Protein AF-A0A845Y809-F1 (afdb_monomer_lite)

Sequence (71 aa):
MNIQQIPQTDSIPELAEFWDTHDLTDFEQQLEEVTEPVFERETVVQIYLQPQEMEVVKNVAKSQGIDYVDL

Secondary structure (DSSP, 8-state):
-----------HHHHHHHHTTS-GGGGGGG-----S-S--TT--------HHHHHHHHHHHHHTT--GGG-

Structure (mmCIF, N/CA/C/O backbone):
data_AF-A0A845Y809-F1
#
_entry.id   AF-A0A845Y809-F1
#
loop_
_atom_site.group_PDB
_atom_site.id
_atom_site.type_symbol
_atom_site.label_atom_id
_atom_site.label_alt_id
_atom_site.label_comp_id
_atom_site.label_asym_id
_atom_site.label_entity_id
_atom_site.label_seq_id
_atom_site.pdbx_PDB_ins_code
_atom_site.Cartn_x
_atom_site.Cartn_y
_atom_site.Cartn_z
_atom_site.occupancy
_atom_site.B_iso_or_equiv
_atom_site.auth_seq_id
_atom_site.auth_comp_id
_atom_site.auth_asym_id
_atom_site.auth_atom_id
_atom_site.pdbx_PDB_model_num
ATOM 1 N N . MET A 1 1 ? 23.560 1.480 -22.863 1.00 33.31 1 MET A N 1
ATOM 2 C CA . MET A 1 1 ? 22.237 1.106 -22.330 1.00 33.31 1 MET A CA 1
ATOM 3 C C . MET A 1 1 ? 22.389 1.084 -20.824 1.00 33.31 1 MET A C 1
ATOM 5 O O . MET A 1 1 ? 23.189 0.293 -20.342 1.00 33.31 1 MET A O 1
ATOM 9 N N . ASN A 1 2 ? 21.765 2.024 -20.114 1.00 47.47 2 ASN A N 1
ATOM 10 C CA . ASN A 1 2 ? 21.810 2.034 -18.654 1.00 47.47 2 ASN A CA 1
ATOM 11 C C . ASN A 1 2 ? 20.761 1.042 -18.172 1.00 47.47 2 ASN A C 1
ATOM 13 O O . ASN A 1 2 ? 19.574 1.257 -18.384 1.00 47.47 2 ASN A O 1
ATOM 17 N N . ILE A 1 3 ? 21.222 -0.064 -17.602 1.00 55.41 3 ILE A N 1
ATOM 18 C CA . ILE A 1 3 ? 20.363 -1.056 -16.969 1.00 55.41 3 ILE A CA 1
ATOM 19 C C . ILE A 1 3 ? 19.897 -0.40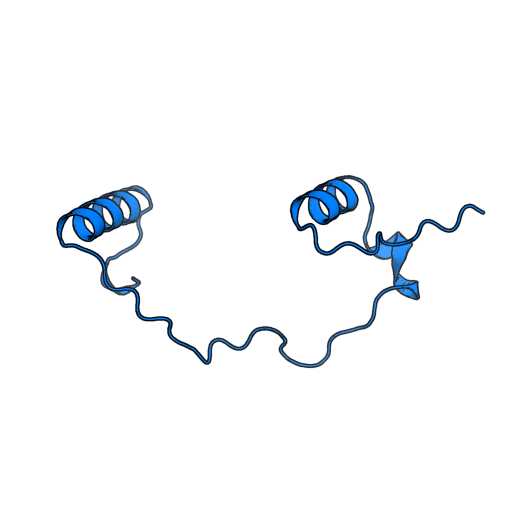4 -15.665 1.00 55.41 3 ILE A C 1
ATOM 21 O O . ILE A 1 3 ? 20.693 -0.261 -14.739 1.00 55.41 3 ILE A O 1
ATOM 25 N N . GLN A 1 4 ? 18.661 0.092 -15.631 1.00 77.50 4 GLN A N 1
ATOM 26 C CA . GLN A 1 4 ? 18.052 0.563 -14.390 1.00 77.50 4 GLN A CA 1
ATOM 27 C C . GLN A 1 4 ? 17.657 -0.673 -13.573 1.00 77.50 4 GLN A C 1
ATOM 29 O O . GLN A 1 4 ? 17.057 -1.603 -14.109 1.00 77.50 4 GLN A O 1
ATOM 34 N N . GLN A 1 5 ? 18.062 -0.731 -12.306 1.00 88.12 5 GLN A N 1
ATOM 35 C CA . GLN A 1 5 ? 17.774 -1.857 -11.415 1.00 88.12 5 GLN A CA 1
ATOM 36 C C . GLN A 1 5 ? 16.736 -1.455 -10.378 1.00 88.12 5 GLN A C 1
ATOM 38 O O . GLN A 1 5 ? 16.752 -0.315 -9.913 1.00 88.12 5 GLN A O 1
ATOM 43 N N . ILE A 1 6 ? 15.878 -2.400 -9.995 1.00 90.62 6 ILE A N 1
ATOM 44 C CA . ILE A 1 6 ? 14.969 -2.200 -8.864 1.00 90.62 6 ILE A CA 1
ATOM 45 C C . ILE A 1 6 ? 15.821 -2.065 -7.585 1.00 90.62 6 ILE A C 1
ATOM 47 O O . ILE A 1 6 ? 16.662 -2.940 -7.324 1.00 90.62 6 ILE A O 1
ATOM 51 N N . PRO A 1 7 ? 15.645 -0.993 -6.789 1.00 91.50 7 PRO A N 1
ATOM 52 C CA . PRO A 1 7 ? 16.421 -0.779 -5.573 1.00 91.50 7 PRO A CA 1
ATOM 53 C C . PRO A 1 7 ? 16.212 -1.920 -4.570 1.00 91.50 7 PRO A C 1
ATOM 55 O O . PRO A 1 7 ? 15.093 -2.348 -4.301 1.00 91.50 7 PRO A O 1
ATOM 58 N N . GLN A 1 8 ? 17.314 -2.417 -4.009 1.00 91.94 8 GLN A N 1
ATOM 59 C CA . GLN A 1 8 ? 17.306 -3.455 -2.978 1.00 91.94 8 GLN A CA 1
ATOM 60 C C . GLN A 1 8 ? 17.182 -2.789 -1.602 1.00 91.94 8 GLN A C 1
ATOM 62 O O . GLN A 1 8 ? 18.188 -2.467 -0.970 1.00 91.94 8 GLN A O 1
ATOM 67 N N . THR A 1 9 ? 15.947 -2.542 -1.172 1.00 91.38 9 THR A N 1
ATOM 68 C CA . THR A 1 9 ? 15.606 -1.851 0.080 1.00 91.38 9 THR A CA 1
ATOM 69 C C . THR A 1 9 ? 14.352 -2.468 0.699 1.00 91.38 9 THR A C 1
ATOM 71 O O . THR A 1 9 ? 13.507 -3.017 -0.008 1.00 91.38 9 THR A O 1
ATOM 74 N N . ASP A 1 10 ? 14.225 -2.384 2.020 1.00 90.94 10 ASP A N 1
ATOM 75 C CA . ASP A 1 10 ? 13.017 -2.735 2.778 1.00 90.94 10 ASP A CA 1
ATOM 76 C C . ASP A 1 10 ? 12.156 -1.501 3.117 1.00 90.94 10 ASP A C 1
ATOM 78 O O . ASP A 1 10 ? 11.094 -1.609 3.737 1.00 90.94 10 ASP A O 1
ATOM 82 N N . SER A 1 11 ? 12.591 -0.315 2.686 1.00 95.06 11 SER A N 1
ATOM 83 C CA . SER A 1 11 ? 11.891 0.947 2.897 1.00 95.06 11 SER A CA 1
ATOM 84 C C . SER A 1 11 ? 10.700 1.092 1.946 1.00 95.06 11 SER A C 1
ATOM 86 O O . SER A 1 11 ? 10.850 1.392 0.762 1.00 95.06 11 SER A O 1
ATOM 88 N N . ILE A 1 12 ? 9.484 0.943 2.483 1.00 93.62 12 ILE A N 1
ATOM 89 C CA . ILE A 1 12 ? 8.239 1.153 1.724 1.00 93.62 12 ILE A CA 1
ATOM 90 C C . ILE A 1 12 ? 8.150 2.558 1.092 1.00 93.62 12 ILE A C 1
ATOM 92 O O . ILE A 1 12 ? 7.777 2.634 -0.079 1.00 93.62 12 ILE A O 1
ATOM 96 N N . PRO A 1 13 ? 8.499 3.666 1.783 1.00 95.81 13 PRO A N 1
ATOM 97 C CA . PRO A 1 13 ? 8.467 4.996 1.170 1.00 95.81 13 PRO A CA 1
ATOM 98 C C . PRO A 1 13 ? 9.402 5.134 -0.037 1.00 95.81 13 PRO A C 1
ATOM 100 O O . PRO A 1 13 ? 9.022 5.722 -1.042 1.00 95.81 13 PRO A O 1
ATOM 103 N N . GLU A 1 14 ? 10.600 4.554 0.042 1.00 93.50 14 GLU A N 1
ATOM 104 C CA . GLU A 1 14 ? 11.592 4.613 -1.038 1.00 93.50 14 GLU A CA 1
ATOM 105 C C . GLU A 1 14 ? 11.116 3.847 -2.280 1.00 93.50 14 GLU A C 1
ATOM 107 O O . GLU A 1 14 ? 11.233 4.335 -3.403 1.00 93.50 14 GLU A O 1
ATOM 112 N N . LEU A 1 15 ? 10.515 2.670 -2.079 1.00 93.81 15 LEU A N 1
ATOM 113 C CA . LEU A 1 15 ? 9.911 1.898 -3.165 1.00 93.81 15 LEU A CA 1
ATOM 114 C C . LEU A 1 15 ? 8.722 2.634 -3.799 1.00 93.81 15 LEU A C 1
ATOM 116 O O . LEU A 1 1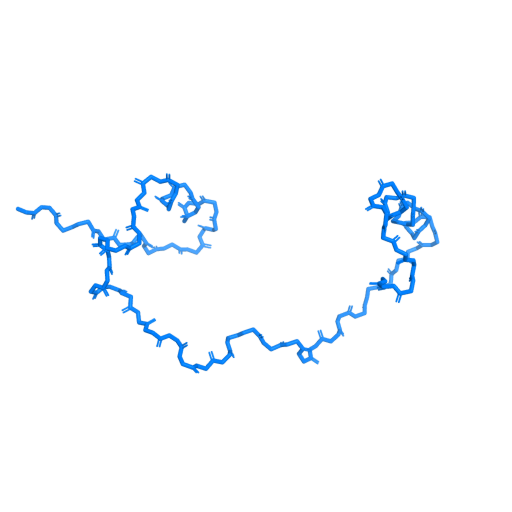5 ? 8.555 2.570 -5.013 1.00 93.81 15 LEU A O 1
ATOM 120 N N . ALA A 1 16 ? 7.913 3.342 -3.007 1.00 94.25 16 ALA A N 1
ATOM 121 C CA . ALA A 1 16 ? 6.799 4.133 -3.528 1.00 94.25 16 ALA A CA 1
ATOM 122 C C . ALA A 1 16 ? 7.290 5.279 -4.430 1.00 94.25 16 ALA A C 1
ATOM 124 O O . ALA A 1 16 ? 6.851 5.382 -5.572 1.00 94.25 16 ALA A O 1
ATOM 125 N N . GLU A 1 17 ? 8.260 6.073 -3.962 1.00 95.00 17 GLU A N 1
ATOM 126 C CA . GLU A 1 17 ? 8.852 7.167 -4.750 1.00 95.00 17 GLU A CA 1
ATOM 127 C C . GLU A 1 17 ? 9.493 6.667 -6.056 1.00 95.00 17 GLU A C 1
ATOM 129 O O . GLU A 1 17 ? 9.421 7.329 -7.096 1.00 95.00 17 GLU A O 1
ATOM 134 N N . PHE A 1 18 ? 10.102 5.479 -6.022 1.00 93.75 18 PHE A N 1
ATOM 135 C CA . PHE A 1 18 ? 10.637 4.833 -7.215 1.00 93.75 18 PHE A CA 1
ATOM 136 C C . PHE A 1 18 ? 9.526 4.536 -8.234 1.00 93.75 18 PHE A C 1
ATOM 138 O O . PHE A 1 18 ? 9.607 4.990 -9.377 1.00 93.75 18 PHE A O 1
ATOM 145 N N . TRP A 1 19 ? 8.459 3.846 -7.826 1.00 93.81 19 TRP A N 1
ATOM 146 C CA . TRP A 1 19 ? 7.363 3.463 -8.728 1.00 93.81 19 TRP A CA 1
ATOM 147 C C . TRP A 1 19 ? 6.472 4.628 -9.175 1.00 93.81 19 TRP A C 1
ATOM 149 O O . TRP A 1 19 ? 5.831 4.529 -10.217 1.00 93.81 19 TRP A O 1
ATOM 159 N N . ASP A 1 20 ? 6.485 5.762 -8.473 1.00 95.44 20 ASP A N 1
ATOM 160 C CA . ASP A 1 20 ? 5.800 6.983 -8.923 1.00 95.44 20 ASP A CA 1
ATOM 161 C C . ASP A 1 20 ? 6.382 7.550 -10.230 1.00 95.44 20 ASP A C 1
ATOM 163 O O . ASP A 1 20 ? 5.720 8.312 -10.940 1.00 95.44 20 ASP A O 1
ATOM 167 N N . THR A 1 21 ? 7.633 7.207 -10.552 1.00 91.62 21 THR A N 1
ATOM 168 C CA . THR A 1 21 ? 8.366 7.765 -11.701 1.00 91.62 21 THR A CA 1
ATOM 169 C C . THR A 1 21 ? 8.823 6.726 -12.722 1.00 91.62 21 THR A C 1
ATOM 171 O O . THR A 1 21 ? 9.291 7.111 -13.795 1.00 91.62 21 THR A O 1
ATOM 174 N N . HIS A 1 22 ? 8.668 5.436 -12.423 1.00 92.81 22 HIS A N 1
ATOM 175 C CA . HIS A 1 22 ? 9.155 4.329 -13.242 1.00 92.81 22 HIS A CA 1
ATOM 176 C C . HIS A 1 22 ? 8.005 3.407 -13.647 1.00 92.81 22 HIS A C 1
ATOM 178 O O . HIS A 1 22 ? 7.167 3.049 -12.821 1.00 92.81 22 HIS A O 1
ATOM 184 N N . ASP A 1 23 ? 7.969 3.006 -14.919 1.00 90.31 23 ASP A N 1
ATOM 185 C CA . ASP A 1 23 ? 6.958 2.073 -15.410 1.00 90.31 23 ASP A CA 1
ATOM 186 C C . ASP A 1 23 ? 7.351 0.631 -15.071 1.00 90.31 23 ASP A C 1
ATOM 188 O O . ASP A 1 23 ? 8.512 0.242 -15.191 1.00 90.31 23 ASP A O 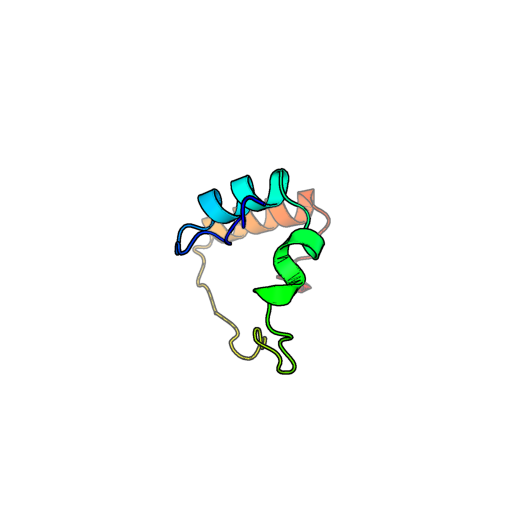1
ATOM 192 N N . LEU A 1 24 ? 6.379 -0.185 -14.661 1.00 89.69 24 LEU A N 1
ATOM 193 C CA . LEU A 1 24 ? 6.606 -1.587 -14.306 1.00 89.69 24 LEU A CA 1
ATOM 194 C C . LEU A 1 24 ? 7.171 -2.405 -15.481 1.00 89.69 24 LEU A C 1
ATOM 196 O O . LEU A 1 24 ? 7.992 -3.302 -15.271 1.00 89.69 24 LEU A O 1
ATOM 200 N N . THR A 1 25 ? 6.761 -2.087 -16.713 1.00 89.12 25 THR A N 1
ATOM 201 C CA . THR A 1 25 ? 7.160 -2.819 -17.926 1.00 89.12 25 THR A CA 1
ATOM 202 C C . THR A 1 25 ? 8.644 -2.655 -18.262 1.00 89.12 25 THR A C 1
ATOM 204 O O . THR A 1 25 ? 9.244 -3.540 -18.873 1.00 89.12 25 THR A O 1
ATOM 207 N N . ASP A 1 26 ? 9.290 -1.590 -17.776 1.00 90.38 26 ASP A N 1
ATOM 208 C CA . ASP A 1 26 ? 10.731 -1.376 -17.953 1.00 90.38 26 ASP A CA 1
ATOM 209 C C . ASP A 1 26 ? 11.583 -2.388 -17.157 1.00 90.38 26 ASP A C 1
ATOM 211 O O . ASP A 1 26 ? 12.779 -2.554 -17.424 1.00 90.38 26 ASP A O 1
ATOM 215 N N . PHE A 1 27 ? 10.975 -3.098 -16.198 1.00 91.62 27 PHE A N 1
ATOM 216 C CA . PHE A 1 27 ? 11.658 -4.007 -15.275 1.00 91.62 27 PHE A CA 1
ATOM 217 C C . PHE A 1 27 ? 11.191 -5.462 -15.387 1.00 91.62 27 PHE A C 1
ATOM 219 O O . PHE A 1 27 ? 11.555 -6.262 -14.532 1.00 91.62 27 PHE A O 1
ATOM 226 N N . GLU A 1 28 ? 10.464 -5.850 -16.443 1.00 88.38 28 GLU A N 1
ATOM 227 C CA . GLU A 1 28 ? 9.922 -7.215 -16.620 1.00 88.38 28 GLU A CA 1
ATOM 228 C C . GLU A 1 28 ? 10.953 -8.331 -16.386 1.00 88.38 28 GLU A C 1
ATOM 230 O O . GLU A 1 28 ? 10.646 -9.352 -15.785 1.00 88.3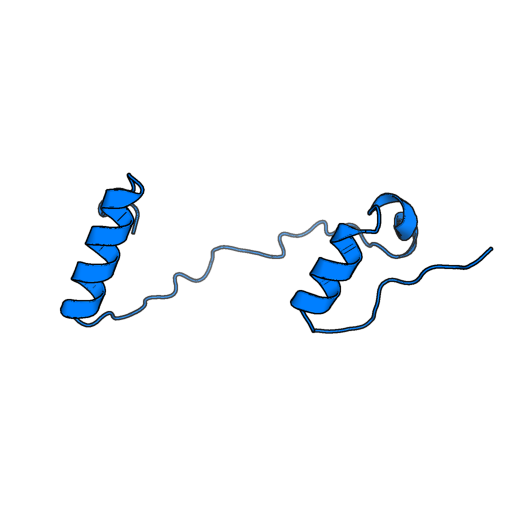8 28 GLU A O 1
ATOM 235 N N . GLN A 1 29 ? 12.206 -8.127 -16.803 1.00 90.75 29 GLN A N 1
ATOM 236 C CA . GLN A 1 29 ? 13.288 -9.113 -16.645 1.00 90.75 29 GLN A CA 1
ATOM 237 C C . GLN A 1 29 ? 13.774 -9.288 -15.195 1.00 90.75 29 GLN A C 1
ATOM 239 O O . GLN A 1 29 ? 14.554 -10.197 -14.916 1.00 90.75 29 GLN A O 1
ATOM 244 N N . GLN A 1 30 ? 13.377 -8.384 -14.299 1.00 91.06 30 GLN A N 1
ATOM 245 C CA . GLN A 1 30 ? 13.714 -8.375 -12.873 1.00 91.06 30 GLN A CA 1
ATOM 246 C C . GLN A 1 30 ? 12.515 -8.766 -11.996 1.00 91.06 30 GLN A C 1
ATOM 248 O O . GLN A 1 30 ? 12.664 -8.835 -10.777 1.00 91.06 30 GLN A O 1
ATOM 253 N N . LEU A 1 31 ? 11.343 -9.003 -12.593 1.00 88.88 31 LEU A N 1
ATOM 254 C CA . LEU A 1 31 ? 10.121 -9.393 -11.898 1.00 88.88 31 LEU A CA 1
ATOM 255 C C . LEU A 1 31 ? 9.890 -10.900 -12.042 1.00 88.88 31 LEU A C 1
ATOM 257 O O . LEU A 1 31 ? 10.174 -11.495 -13.079 1.00 88.88 31 LEU A O 1
ATOM 261 N N . GLU A 1 32 ? 9.340 -11.506 -10.995 1.00 88.50 32 GLU A N 1
ATOM 262 C CA . GLU A 1 32 ? 8.893 -12.897 -10.997 1.00 88.50 32 GLU A CA 1
ATOM 263 C C . GLU A 1 32 ? 7.373 -12.929 -10.819 1.00 88.50 3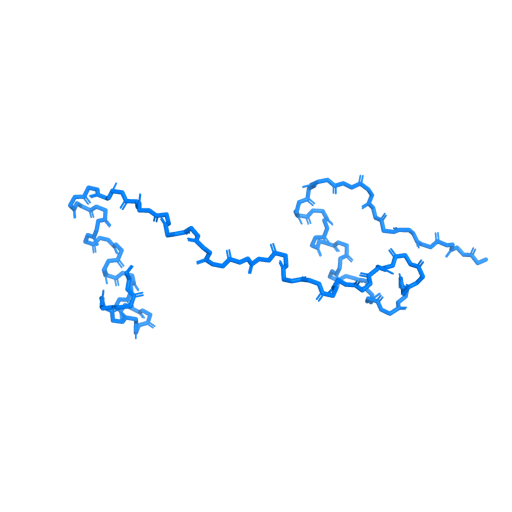2 GLU A C 1
ATOM 265 O O . GLU A 1 32 ? 6.824 -12.234 -9.960 1.00 88.50 32 GLU A O 1
ATOM 270 N N . GLU A 1 33 ? 6.682 -13.707 -11.654 1.00 84.94 33 GLU A N 1
ATOM 271 C CA . GLU A 1 33 ? 5.240 -13.900 -11.519 1.00 84.94 33 GLU A CA 1
ATOM 272 C C . GLU A 1 33 ? 4.951 -14.698 -10.250 1.00 84.94 33 GLU A C 1
ATOM 274 O O . GLU A 1 33 ? 5.414 -15.826 -10.083 1.00 84.94 33 GLU A O 1
ATOM 279 N N . VAL A 1 34 ? 4.146 -14.121 -9.361 1.00 87.56 34 VAL A N 1
ATOM 280 C CA . VAL A 1 34 ? 3.751 -14.796 -8.131 1.00 87.56 34 VAL A CA 1
ATOM 281 C C . VAL A 1 34 ? 2.453 -15.562 -8.374 1.00 87.56 34 VAL A C 1
ATOM 283 O O . VAL A 1 34 ? 1.375 -14.977 -8.457 1.00 87.56 34 VAL A O 1
ATOM 286 N N . THR A 1 35 ? 2.565 -16.885 -8.509 1.00 87.25 35 THR A N 1
ATOM 287 C CA . THR A 1 35 ? 1.435 -17.780 -8.821 1.00 87.25 35 THR A CA 1
ATOM 288 C C . THR A 1 35 ? 0.616 -18.190 -7.599 1.00 87.25 35 THR A C 1
ATOM 290 O O . THR A 1 35 ? -0.496 -18.696 -7.739 1.00 87.25 35 THR A O 1
ATOM 293 N N . GLU A 1 36 ? 1.169 -18.008 -6.401 1.00 86.75 36 GLU A N 1
ATOM 294 C CA . GLU A 1 36 ? 0.541 -18.374 -5.132 1.00 86.75 36 GLU A CA 1
ATOM 295 C C . GLU A 1 36 ? 0.009 -17.129 -4.404 1.00 86.75 36 GLU A C 1
ATOM 297 O O . GLU A 1 36 ? 0.583 -16.043 -4.513 1.00 86.75 36 GLU A O 1
ATOM 302 N N . PRO A 1 37 ? -1.094 -17.243 -3.650 1.00 79.75 37 PRO A N 1
ATOM 303 C CA . PRO A 1 37 ? -1.585 -16.136 -2.842 1.00 79.75 37 PRO A CA 1
ATOM 304 C C . PRO A 1 37 ? -0.567 -15.774 -1.747 1.00 79.75 37 PRO A C 1
ATOM 306 O O . PRO A 1 37 ? -0.369 -16.512 -0.793 1.00 79.75 37 PRO A O 1
ATOM 309 N N . VAL A 1 38 ? 0.061 -14.600 -1.861 1.00 76.81 38 VAL A N 1
ATOM 310 C CA . VAL A 1 38 ? 1.012 -14.092 -0.845 1.00 76.81 38 VAL A CA 1
ATOM 311 C C . VAL A 1 38 ? 0.291 -13.563 0.397 1.00 76.81 38 VAL A C 1
ATOM 313 O O . VAL A 1 38 ? 0.827 -13.589 1.502 1.00 76.81 38 VAL A O 1
ATOM 316 N N . PHE A 1 39 ? -0.935 -13.067 0.219 1.00 73.50 39 PHE A N 1
ATOM 317 C CA . PHE A 1 39 ? -1.750 -12.496 1.285 1.00 73.50 39 PHE A CA 1
ATOM 318 C C . PHE A 1 39 ? -3.007 -13.331 1.483 1.00 73.50 39 PHE A C 1
ATOM 320 O O . PHE A 1 39 ? -4.027 -13.119 0.825 1.00 73.50 39 PHE A O 1
ATOM 327 N N . GLU A 1 40 ? -2.948 -14.262 2.424 1.00 73.62 40 GLU A N 1
ATOM 328 C CA . GLU A 1 40 ? -4.121 -15.007 2.855 1.00 73.62 40 GLU A CA 1
ATOM 329 C C . GLU A 1 40 ? -4.732 -14.333 4.090 1.00 73.62 40 GLU A C 1
ATOM 331 O O . GLU A 1 40 ? -4.055 -14.037 5.077 1.00 73.62 40 GLU A O 1
ATOM 336 N N . ARG A 1 41 ? -6.043 -14.068 4.054 1.00 67.62 41 ARG A N 1
ATOM 337 C CA . ARG A 1 41 ? -6.797 -13.504 5.191 1.00 67.62 41 ARG A CA 1
ATOM 338 C C . ARG A 1 41 ? -7.089 -14.564 6.262 1.00 67.62 41 ARG A C 1
ATOM 340 O O . ARG A 1 41 ? -8.201 -14.632 6.775 1.00 67.62 41 ARG A O 1
ATOM 347 N N . GLU A 1 42 ? -6.125 -15.417 6.586 1.00 65.56 42 GLU A N 1
ATOM 348 C CA . GLU A 1 42 ? -6.345 -16.504 7.548 1.00 65.56 42 GLU A CA 1
ATOM 349 C C . GLU A 1 42 ? -6.358 -16.011 8.998 1.00 65.56 42 GLU A C 1
ATOM 351 O O . GLU A 1 42 ? -7.018 -16.598 9.854 1.00 65.56 42 GLU A O 1
ATOM 356 N N . THR A 1 43 ? -5.666 -14.905 9.288 1.00 69.25 43 THR A N 1
ATOM 357 C CA . THR A 1 43 ? -5.548 -14.398 10.659 1.00 69.25 43 THR A CA 1
ATOM 358 C C . THR A 1 43 ? -6.466 -13.204 10.881 1.00 69.25 43 THR A C 1
ATOM 360 O O . THR A 1 43 ? -6.173 -12.081 10.470 1.00 69.25 43 THR A O 1
ATOM 363 N N . VAL A 1 44 ? -7.570 -13.432 11.593 1.00 72.12 44 VAL A N 1
ATOM 364 C CA . VAL A 1 44 ? -8.346 -12.345 12.199 1.00 72.12 44 VAL A CA 1
ATOM 365 C C . VAL A 1 44 ? -7.547 -11.808 13.385 1.00 72.12 44 VAL A C 1
ATOM 367 O O . VAL A 1 44 ? -7.389 -12.484 14.401 1.00 72.12 44 VAL A O 1
ATOM 370 N N . VAL A 1 45 ? -7.021 -10.589 13.258 1.00 76.69 45 VAL A N 1
ATOM 371 C CA . VAL A 1 45 ? -6.339 -9.903 14.360 1.00 76.69 45 VAL A CA 1
ATOM 372 C C . VAL A 1 45 ? -7.391 -9.215 15.223 1.00 76.69 45 VAL A C 1
ATOM 374 O O . VAL A 1 45 ? -7.973 -8.208 14.827 1.00 76.69 45 VAL A O 1
ATOM 377 N N . GLN A 1 46 ? -7.640 -9.755 16.415 1.00 81.50 46 GLN A N 1
ATOM 378 C CA . GLN A 1 46 ? -8.546 -9.129 17.373 1.00 81.50 46 GLN A CA 1
ATOM 379 C C . GLN A 1 46 ? -7.822 -8.011 18.131 1.00 81.50 46 GLN A C 1
ATOM 381 O O . GLN A 1 46 ? -6.892 -8.265 18.897 1.00 81.50 46 GLN A O 1
ATOM 386 N N . ILE A 1 47 ? -8.274 -6.772 17.942 1.00 82.25 47 ILE A N 1
ATOM 387 C CA . ILE A 1 47 ? -7.752 -5.597 18.646 1.00 82.25 47 ILE A CA 1
ATOM 388 C C . ILE A 1 47 ? -8.756 -5.191 19.724 1.00 82.25 47 ILE A C 1
ATOM 390 O O . ILE A 1 47 ? -9.920 -4.915 19.440 1.00 82.25 47 ILE A O 1
ATOM 394 N N . TYR A 1 48 ? -8.302 -5.146 20.975 1.00 87.25 48 TYR A N 1
ATOM 395 C CA . TYR A 1 48 ? -9.119 -4.670 22.088 1.00 87.25 48 TYR A CA 1
ATOM 396 C C . TYR A 1 48 ? -9.000 -3.155 22.201 1.00 87.25 48 TYR A C 1
ATOM 398 O O . TYR A 1 48 ? -7.957 -2.639 22.593 1.00 87.25 48 TYR A O 1
ATOM 406 N N . LEU A 1 49 ? -10.083 -2.457 21.878 1.00 88.12 49 LEU A N 1
ATOM 407 C CA . LEU A 1 49 ? -10.182 -1.01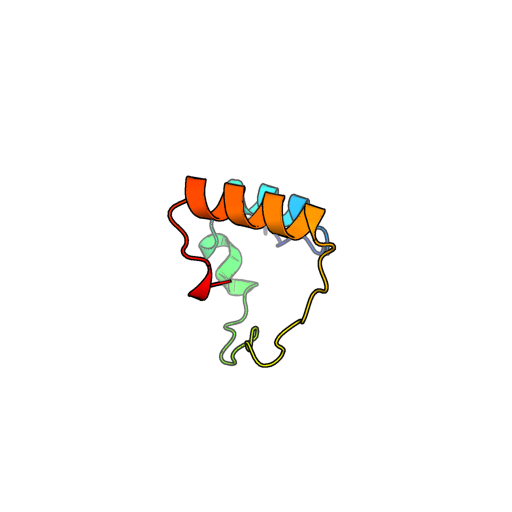1 22.033 1.00 88.12 49 LEU A CA 1
ATOM 408 C C . LEU A 1 49 ? -10.772 -0.661 23.398 1.00 88.12 49 LEU A C 1
ATOM 410 O O . LEU A 1 49 ? -11.718 -1.303 23.870 1.00 88.12 49 LEU A O 1
ATOM 414 N N . GLN A 1 50 ? -10.258 0.398 24.019 1.00 94.19 50 GLN A N 1
ATOM 415 C CA . GLN A 1 50 ? -10.930 1.014 25.155 1.00 94.19 50 GLN A CA 1
ATOM 416 C C . GLN A 1 50 ? -12.275 1.606 24.701 1.00 94.19 50 GLN A C 1
ATOM 418 O O . GLN A 1 50 ? -12.415 2.021 23.546 1.00 94.19 50 GLN A O 1
ATOM 423 N N . PRO A 1 51 ? -13.270 1.733 25.599 1.00 91.25 51 PRO A N 1
ATOM 424 C CA . PRO A 1 51 ? -14.585 2.263 25.232 1.00 91.25 51 PRO A CA 1
ATOM 425 C C . PRO A 1 51 ? -14.528 3.628 24.531 1.00 91.25 51 PRO A C 1
ATOM 427 O O . PRO A 1 51 ? -15.290 3.884 23.606 1.00 91.25 51 PRO A O 1
ATOM 430 N N . GLN A 1 52 ? -13.595 4.493 24.937 1.00 92.50 52 GLN A N 1
ATOM 431 C CA . GLN A 1 52 ? -13.413 5.820 24.342 1.00 92.50 52 GLN A CA 1
ATOM 432 C C . GLN A 1 52 ? -12.875 5.742 22.907 1.00 92.50 52 GLN A C 1
ATOM 434 O O . GLN A 1 52 ? -13.359 6.455 22.032 1.00 92.50 52 GLN A O 1
ATOM 439 N N . GLU A 1 53 ? -11.915 4.851 22.652 1.00 91.00 53 GLU A N 1
ATOM 440 C CA . GLU A 1 53 ? -11.333 4.631 21.323 1.00 91.00 53 GLU A CA 1
ATOM 441 C C . GLU A 1 53 ? -12.373 4.047 20.368 1.00 91.00 53 GLU A C 1
ATOM 443 O O . GLU A 1 53 ? -12.477 4.470 19.217 1.00 91.00 53 GLU A O 1
ATOM 448 N N . MET A 1 54 ? -13.215 3.138 20.867 1.00 89.62 54 MET A N 1
ATOM 449 C CA . MET A 1 54 ? -14.297 2.578 20.071 1.00 89.62 54 MET A CA 1
ATOM 450 C C . MET A 1 54 ? -15.309 3.649 19.638 1.00 89.62 54 MET A C 1
ATOM 452 O O . MET A 1 54 ? -15.731 3.675 18.484 1.00 89.62 54 MET A O 1
ATOM 456 N N . GLU A 1 55 ? -15.700 4.568 20.518 1.00 91.25 55 GLU A N 1
ATOM 457 C CA . GLU A 1 55 ? -16.624 5.638 20.122 1.00 91.25 55 GLU A CA 1
ATOM 458 C C . GLU A 1 55 ? -16.018 6.560 19.052 1.00 91.25 55 GLU A C 1
ATOM 460 O O . GLU A 1 55 ? -16.716 6.969 18.121 1.00 91.25 55 GLU A O 1
ATOM 465 N N . VAL A 1 56 ? -14.710 6.826 19.115 1.00 92.12 56 VAL A N 1
ATOM 466 C CA . VAL A 1 56 ? -14.003 7.583 18.069 1.00 92.12 56 VAL A CA 1
ATOM 467 C C . VAL A 1 56 ? -14.052 6.842 16.732 1.00 92.12 56 VAL A C 1
ATOM 469 O O . VAL A 1 56 ? -14.460 7.430 15.729 1.00 92.12 56 VAL A O 1
ATOM 472 N N . VAL A 1 57 ? -13.713 5.552 16.713 1.00 90.50 57 VAL A N 1
ATOM 473 C CA . VAL A 1 57 ? -13.734 4.734 15.489 1.00 90.50 57 VAL A CA 1
ATOM 474 C C . VAL A 1 57 ? -15.140 4.665 14.888 1.00 90.50 57 VAL A C 1
ATOM 476 O O . VAL A 1 57 ? -15.291 4.868 13.685 1.00 90.50 57 VAL A O 1
ATOM 479 N N . LYS A 1 58 ? -16.188 4.484 15.704 1.00 88.94 58 LYS A N 1
ATOM 480 C CA . LYS A 1 58 ? -17.587 4.506 15.230 1.00 88.94 58 LYS A CA 1
ATOM 481 C C . LYS A 1 58 ? -17.953 5.826 14.559 1.00 88.94 58 LYS A C 1
ATOM 483 O O . LYS A 1 58 ? -18.647 5.828 13.545 1.00 88.94 58 LYS A O 1
ATOM 488 N N . ASN A 1 59 ? -17.525 6.952 15.126 1.00 91.50 59 ASN A N 1
ATOM 489 C CA . ASN A 1 59 ? -17.827 8.267 14.564 1.00 91.50 59 ASN A CA 1
ATOM 490 C C . ASN A 1 59 ? -17.122 8.487 13.219 1.00 91.50 59 ASN A C 1
ATOM 492 O O . ASN A 1 59 ? -17.726 9.051 12.306 1.00 91.50 59 ASN A O 1
ATOM 496 N N . VAL A 1 60 ? -15.884 8.000 13.080 1.00 91.62 60 VAL A N 1
ATOM 497 C CA . VAL A 1 60 ? -15.147 8.023 11.807 1.00 91.62 60 VAL A CA 1
ATOM 498 C C . VAL A 1 60 ? -15.793 7.094 10.777 1.00 91.62 60 VAL A C 1
ATOM 500 O O . VAL A 1 60 ? -16.007 7.503 9.643 1.00 91.62 60 VAL A O 1
ATOM 503 N N . ALA A 1 61 ? -16.172 5.875 11.161 1.00 90.31 61 ALA A N 1
ATOM 504 C CA . ALA A 1 61 ? -16.842 4.940 10.258 1.00 90.31 61 ALA A CA 1
ATOM 505 C C . ALA A 1 61 ? -18.154 5.527 9.711 1.00 90.31 61 ALA A C 1
ATOM 507 O O . ALA A 1 61 ? -18.374 5.550 8.500 1.00 90.31 61 ALA A O 1
ATOM 508 N N . LYS A 1 62 ? -18.972 6.132 10.585 1.00 89.31 62 LYS A N 1
ATOM 509 C CA . LYS A 1 62 ? -20.210 6.819 10.187 1.00 89.31 62 LYS A CA 1
ATOM 510 C C . LYS A 1 62 ? -19.973 7.973 9.218 1.00 89.31 62 LYS A C 1
ATOM 512 O O . LYS A 1 62 ? -20.761 8.137 8.291 1.00 89.31 62 LYS A O 1
ATOM 517 N N . SER A 1 63 ? -18.921 8.774 9.409 1.00 91.94 63 SER A N 1
ATOM 518 C CA . SER A 1 63 ? -18.621 9.877 8.485 1.00 91.94 63 SER A CA 1
ATOM 519 C C . SER A 1 63 ? -18.160 9.387 7.109 1.00 91.94 63 SER A C 1
ATOM 521 O O . SER A 1 63 ? -18.306 10.118 6.131 1.00 91.94 63 SER A O 1
ATOM 523 N N . GLN A 1 64 ? -17.672 8.147 7.024 1.00 89.00 64 GLN A N 1
ATOM 524 C CA . GLN A 1 64 ? -17.289 7.476 5.780 1.00 89.00 64 GLN A CA 1
ATOM 525 C C . GLN A 1 64 ? -18.391 6.569 5.204 1.00 89.00 64 GLN A C 1
ATOM 527 O O . GLN A 1 64 ? -18.191 5.965 4.154 1.00 89.00 64 GLN A O 1
ATOM 532 N N . GLY A 1 65 ? -19.562 6.488 5.850 1.00 87.75 65 GLY A N 1
ATOM 533 C CA . GLY A 1 65 ? -20.680 5.653 5.398 1.00 87.75 65 GLY A CA 1
ATOM 534 C C . GLY A 1 65 ? -20.477 4.149 5.611 1.00 87.75 65 GLY A C 1
ATOM 535 O O . GLY A 1 65 ? -21.141 3.357 4.949 1.00 87.75 65 GLY A O 1
ATOM 536 N N . ILE A 1 66 ? -19.573 3.761 6.512 1.00 87.75 66 ILE A N 1
ATOM 537 C CA . ILE A 1 66 ? -19.283 2.367 6.868 1.00 87.75 66 ILE A CA 1
ATOM 538 C C . ILE A 1 66 ? -20.151 1.985 8.075 1.00 87.75 66 ILE A C 1
ATOM 540 O O . ILE A 1 66 ? -20.148 2.693 9.090 1.00 87.75 66 ILE A O 1
ATOM 544 N N . ASP A 1 67 ? -20.913 0.893 7.963 1.00 76.69 67 ASP A N 1
ATOM 545 C CA . ASP A 1 67 ? -21.751 0.390 9.056 1.00 76.69 67 ASP A CA 1
ATOM 546 C C . ASP A 1 67 ? -20.903 -0.379 10.082 1.00 76.69 67 ASP A C 1
ATOM 548 O O . ASP A 1 67 ? -19.870 -0.970 9.776 1.00 76.69 67 ASP A O 1
ATOM 552 N N . TYR A 1 68 ? -21.352 -0.374 11.332 1.00 64.62 68 TYR A N 1
ATOM 553 C CA . TYR A 1 68 ? -20.686 -1.023 12.454 1.00 64.62 68 TYR A CA 1
ATOM 554 C C . TYR A 1 68 ? -20.622 -2.550 12.320 1.00 64.62 68 TYR A C 1
ATOM 556 O O . TYR A 1 68 ? -19.781 -3.174 12.952 1.00 64.62 68 TYR A O 1
ATOM 564 N N . VAL A 1 69 ? -21.502 -3.155 11.518 1.00 65.06 69 VAL A N 1
ATOM 565 C CA . VAL A 1 69 ? -21.519 -4.608 11.267 1.00 65.06 69 VAL A CA 1
ATOM 566 C C . VAL A 1 69 ? -20.361 -5.079 10.378 1.00 65.06 69 VAL A C 1
ATOM 568 O O . VAL A 1 69 ? -20.088 -6.276 10.344 1.00 65.06 69 VAL A O 1
ATOM 571 N N . ASP A 1 70 ? -19.692 -4.145 9.695 1.00 57.31 70 ASP A N 1
ATOM 572 C CA . ASP A 1 70 ? -18.547 -4.398 8.813 1.00 57.31 70 ASP A CA 1
ATOM 573 C C . ASP A 1 70 ? -17.189 -4.089 9.489 1.00 57.31 70 ASP A C 1
ATOM 575 O O . ASP A 1 70 ? -16.145 -4.180 8.837 1.00 57.31 70 ASP A O 1
ATOM 579 N N . LEU A 1 71 ? -17.203 -3.709 10.778 1.00 54.91 71 LEU A N 1
ATOM 580 C CA . LEU A 1 71 ? -16.028 -3.481 11.637 1.00 54.91 71 LEU A CA 1
ATOM 581 C C . LEU A 1 71 ? -15.719 -4.708 12.503 1.00 54.91 71 LEU A C 1
ATOM 583 O O . LEU A 1 71 ? -14.513 -4.999 12.665 1.00 54.91 71 LEU A O 1
#

Radius of gyration: 20.04 Å; chains: 1; bounding box: 44×28×48 Å

pLDDT: mean 84.3, std 12.52, range [33.31, 95.81]

Foldseek 3Di:
DDLDDQDPDPDPVVNVVVPVPDDPVSCVVVDDDDPDPPDDPPDDDDDDDDPVVVVVVCVVCVVVVHDPVND